Protein AF-A0A354YUM5-F1 (afdb_monomer_lite)

Structure (mmCIF, N/CA/C/O backbone):
data_AF-A0A354YUM5-F1
#
_entry.id   AF-A0A354YUM5-F1
#
loop_
_atom_site.group_PDB
_atom_site.id
_atom_site.type_symbol
_atom_site.label_atom_id
_atom_site.label_alt_id
_atom_site.label_comp_id
_atom_site.label_asym_id
_atom_site.label_entity_id
_atom_site.label_seq_id
_atom_site.pdbx_PDB_ins_code
_atom_site.Cartn_x
_atom_site.Cartn_y
_atom_site.Cartn_z
_atom_site.occupancy
_atom_site.B_iso_or_equiv
_atom_site.auth_seq_id
_atom_site.auth_comp_id
_atom_site.auth_asym_id
_atom_site.auth_atom_id
_atom_site.pdbx_PDB_model_num
ATOM 1 N N . GLN A 1 1 ? -15.703 -9.586 17.840 1.00 86.19 1 GLN A N 1
ATOM 2 C CA . GLN A 1 1 ? -15.794 -9.652 16.377 1.00 86.19 1 GLN A CA 1
ATOM 3 C C . GLN A 1 1 ? -14.440 -9.933 15.735 1.00 86.19 1 GLN A C 1
ATOM 5 O O .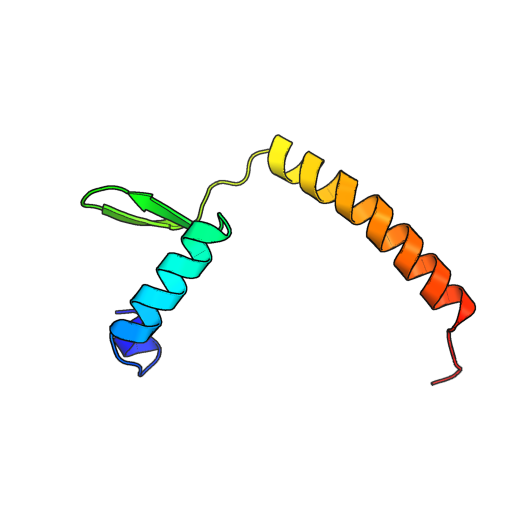 GLN A 1 1 ? -14.095 -11.095 15.744 1.00 86.19 1 GLN A O 1
ATOM 10 N N . LEU A 1 2 ? -13.605 -8.969 15.314 1.00 92.75 2 LEU A N 1
ATOM 11 C CA . LEU A 1 2 ? -12.401 -9.301 14.513 1.00 92.75 2 LEU A CA 1
ATOM 12 C C . LEU A 1 2 ? -11.426 -10.311 15.163 1.00 92.75 2 LEU A C 1
ATOM 14 O O . LEU A 1 2 ? -10.939 -11.219 14.506 1.00 92.75 2 LEU A O 1
ATOM 18 N N . ALA A 1 3 ? -11.170 -10.190 16.470 1.00 95.25 3 ALA A N 1
ATOM 19 C CA . ALA A 1 3 ? -10.332 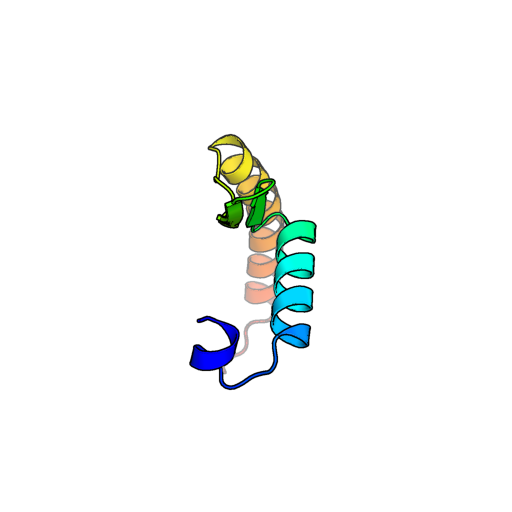-11.147 17.206 1.00 95.25 3 ALA A CA 1
ATOM 20 C C . ALA A 1 3 ? -10.910 -12.578 17.191 1.00 95.25 3 ALA A C 1
ATOM 22 O O . ALA A 1 3 ? -10.177 -13.550 17.089 1.00 95.25 3 ALA A O 1
ATOM 23 N N . GLU A 1 4 ? -12.232 -12.690 17.269 1.00 96.12 4 GLU A N 1
ATOM 24 C CA . GLU A 1 4 ? -12.962 -13.958 17.265 1.00 96.12 4 GLU A CA 1
ATOM 25 C C . GLU A 1 4 ? -13.016 -14.561 15.857 1.00 96.12 4 GLU A C 1
ATOM 27 O O . GLU A 1 4 ? -12.707 -15.734 15.693 1.00 96.12 4 GLU A O 1
ATOM 32 N N . GLU A 1 5 ? -13.300 -13.742 14.839 1.00 96.94 5 GLU A N 1
ATOM 33 C CA . GLU A 1 5 ? -13.309 -14.143 13.424 1.00 96.94 5 GLU A CA 1
ATOM 34 C C . GLU A 1 5 ? -11.941 -14.650 12.953 1.00 96.94 5 GLU A C 1
ATOM 36 O O . GLU A 1 5 ? -11.863 -15.608 12.190 1.00 96.94 5 GLU A O 1
ATOM 41 N N . LEU A 1 6 ? -10.857 -14.033 13.432 1.00 96.44 6 LEU A N 1
ATOM 42 C CA . LEU A 1 6 ? -9.487 -14.427 13.099 1.00 96.44 6 LEU A CA 1
ATOM 43 C C . LEU A 1 6 ? -8.893 -15.462 14.069 1.00 96.44 6 LEU A C 1
ATOM 45 O O . LEU A 1 6 ? -7.752 -15.875 13.880 1.00 96.44 6 LEU A O 1
ATOM 49 N N . GLY A 1 7 ? -9.622 -15.876 15.112 1.00 96.94 7 GLY A N 1
ATOM 50 C CA . GLY A 1 7 ? -9.145 -16.865 16.087 1.00 96.94 7 GLY A CA 1
ATOM 51 C C . GLY A 1 7 ? -7.929 -16.415 16.909 1.00 96.94 7 GLY A C 1
ATOM 52 O O . GLY A 1 7 ? -7.116 -17.241 17.319 1.00 96.94 7 GLY A O 1
ATOM 53 N N . VAL A 1 8 ? -7.780 -15.109 17.153 1.00 96.94 8 VAL A N 1
ATOM 54 C CA . VAL A 1 8 ? -6.642 -14.512 17.873 1.00 96.94 8 VAL A CA 1
ATOM 55 C C . VAL A 1 8 ? -7.086 -13.713 19.100 1.00 96.94 8 VAL A C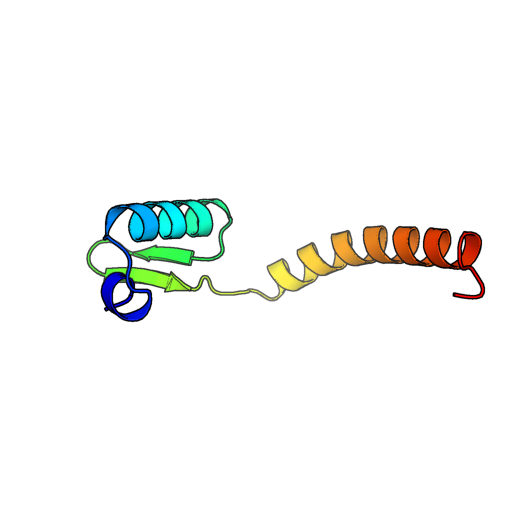 1
ATOM 57 O O . VAL A 1 8 ? -8.256 -13.393 19.297 1.00 96.94 8 VAL A O 1
ATOM 60 N N . SER A 1 9 ? -6.135 -13.348 19.964 1.00 97.19 9 SER A N 1
ATOM 61 C CA . SER A 1 9 ? -6.425 -12.470 21.103 1.00 97.19 9 SER A CA 1
ATOM 62 C C . SER A 1 9 ? -6.602 -11.003 20.675 1.00 97.19 9 SER A C 1
ATOM 64 O O . SER A 1 9 ? -6.311 -10.605 19.548 1.00 97.19 9 SER A O 1
ATOM 66 N N . ARG A 1 10 ? -7.065 -10.145 21.592 1.00 95.56 10 ARG A N 1
ATOM 67 C CA . ARG A 1 10 ? -7.280 -8.712 21.305 1.00 95.56 10 ARG A CA 1
ATOM 68 C C . ARG A 1 10 ? -5.984 -7.909 21.131 1.00 95.56 10 ARG A C 1
ATOM 70 O O . ARG A 1 10 ? -6.015 -6.841 20.527 1.00 95.56 10 ARG A O 1
ATOM 77 N N . THR A 1 11 ? -4.867 -8.378 21.686 1.00 97.38 11 THR A N 1
ATOM 78 C CA . THR A 1 11 ? -3.568 -7.689 21.614 1.00 97.38 11 THR A CA 1
ATOM 79 C C . THR A 1 11 ? -3.037 -7.554 20.179 1.00 97.38 11 THR A C 1
ATOM 81 O O . THR A 1 11 ? -2.847 -6.410 19.769 1.00 97.38 11 THR A O 1
ATOM 84 N N . PRO A 1 12 ? -2.887 -8.633 19.381 1.00 96.75 12 PRO A N 1
ATOM 85 C CA . PRO A 1 12 ? -2.409 -8.526 18.000 1.00 96.75 12 PRO A CA 1
ATOM 86 C C . PRO A 1 12 ? -3.358 -7.713 17.114 1.00 96.75 12 PRO A C 1
ATOM 88 O O . PRO A 1 12 ? -2.906 -6.961 16.259 1.00 96.75 12 PRO A O 1
ATOM 91 N N . ILE A 1 13 ? -4.671 -7.773 17.366 1.00 96.25 13 ILE A N 1
ATOM 92 C CA . ILE A 1 13 ? -5.640 -6.921 16.662 1.00 96.25 13 ILE A CA 1
ATOM 93 C C . ILE A 1 13 ? -5.357 -5.438 16.913 1.00 96.25 13 ILE A C 1
ATOM 95 O O . ILE A 1 13 ? -5.330 -4.642 15.980 1.00 96.25 13 ILE A O 1
ATOM 99 N N . ARG A 1 14 ? -5.119 -5.050 18.170 1.00 94.12 14 ARG A N 1
ATOM 100 C CA . ARG A 1 14 ? -4.819 -3.655 18.517 1.00 94.12 14 ARG A CA 1
ATOM 101 C C . ARG A 1 14 ? -3.502 -3.181 17.899 1.00 94.12 14 ARG A C 1
ATOM 103 O O . ARG A 1 14 ? -3.416 -2.026 17.497 1.00 94.12 14 ARG A O 1
ATOM 110 N N . GLU A 1 15 ? -2.491 -4.041 17.844 1.00 96.62 15 GLU A N 1
ATOM 111 C CA . GLU A 1 15 ? -1.204 -3.728 17.212 1.00 96.62 15 GLU A CA 1
ATOM 112 C C . GLU A 1 15 ? -1.341 -3.559 15.697 1.00 96.62 15 GLU A C 1
ATOM 114 O O . GLU A 1 15 ? -0.838 -2.577 15.154 1.00 96.62 15 GLU A O 1
ATOM 119 N N . ALA A 1 16 ? -2.094 -4.441 15.035 1.00 96.12 16 ALA A N 1
ATOM 120 C CA . ALA A 1 16 ? -2.386 -4.328 13.609 1.00 96.12 16 ALA A CA 1
ATOM 121 C C . ALA A 1 16 ? -3.142 -3.033 13.283 1.00 96.12 16 ALA A C 1
ATOM 123 O O . ALA A 1 16 ? -2.746 -2.311 12.374 1.00 96.12 16 ALA A O 1
ATOM 124 N N . LEU A 1 17 ? -4.174 -2.687 14.064 1.00 95.69 17 LEU A N 1
ATOM 125 C CA . LEU A 1 17 ? -4.909 -1.431 13.880 1.00 95.69 17 LEU A CA 1
ATOM 126 C C . LEU A 1 17 ? -3.999 -0.209 14.064 1.00 95.69 17 LEU A C 1
ATOM 128 O O . LEU A 1 17 ? -4.034 0.697 13.242 1.00 95.69 17 LEU A O 1
ATOM 132 N N . ARG A 1 18 ? -3.124 -0.197 15.078 1.00 95.38 18 ARG A N 1
ATOM 133 C CA . ARG A 1 18 ? -2.144 0.892 15.244 1.00 95.38 18 ARG A CA 1
ATOM 134 C C . ARG A 1 18 ? -1.186 1.002 14.062 1.00 95.38 18 ARG A C 1
ATOM 136 O O . ARG A 1 18 ? -0.849 2.109 13.664 1.00 95.38 18 ARG A O 1
ATOM 143 N N . LYS A 1 19 ? -0.735 -0.126 13.510 1.00 97.69 19 LYS A N 1
ATOM 144 C CA . LYS A 1 19 ? 0.149 -0.129 12.341 1.00 97.69 19 LYS A CA 1
ATOM 145 C C . LYS A 1 19 ? -0.565 0.418 11.101 1.00 97.69 19 LYS A C 1
ATOM 147 O O . LYS A 1 19 ? -0.014 1.277 10.429 1.00 97.69 19 LYS A O 1
ATOM 152 N N . LEU A 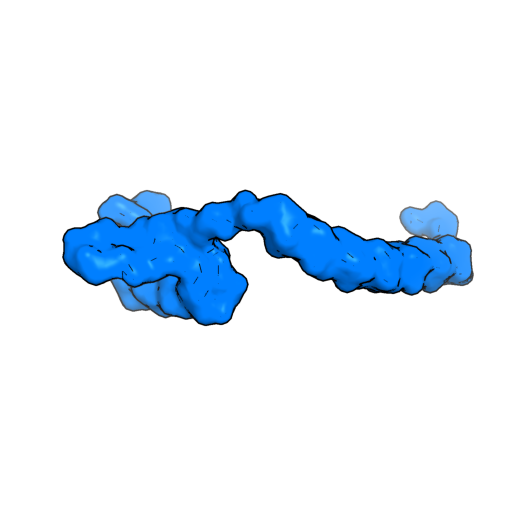1 20 ? -1.805 -0.006 10.863 1.00 97.44 20 LEU A N 1
ATOM 153 C CA . LEU A 1 20 ? -2.633 0.510 9.770 1.00 97.44 20 LEU A CA 1
ATOM 154 C C . LEU A 1 20 ? -2.935 2.007 9.921 1.00 97.44 20 LEU A C 1
ATOM 156 O O . LEU A 1 20 ? -2.989 2.715 8.923 1.00 97.44 20 LEU A O 1
ATOM 160 N N . GLU A 1 21 ? -3.117 2.497 11.150 1.00 96.12 21 GLU A N 1
ATOM 161 C CA . GLU A 1 21 ? -3.291 3.928 11.423 1.00 96.12 21 GLU A CA 1
ATOM 162 C C . GLU A 1 21 ? -2.012 4.714 11.105 1.00 96.12 21 GLU A C 1
ATOM 164 O O . GLU A 1 21 ? -2.075 5.747 10.444 1.00 96.12 21 GLU A O 1
ATOM 169 N N . LEU A 1 22 ? -0.844 4.205 11.514 1.00 96.94 22 LEU A N 1
ATOM 170 C CA . LEU A 1 22 ? 0.455 4.814 11.199 1.00 96.94 22 LEU A CA 1
ATOM 171 C C . LEU A 1 22 ? 0.745 4.847 9.693 1.00 96.94 22 LEU A C 1
ATOM 173 O O . LEU A 1 22 ? 1.368 5.788 9.212 1.00 96.94 22 LEU A O 1
ATOM 177 N N . GLU A 1 23 ? 0.298 3.828 8.963 1.00 95.50 23 GLU A N 1
ATOM 178 C CA . GLU A 1 23 ? 0.414 3.743 7.503 1.00 95.50 23 GLU A CA 1
ATOM 179 C C . GLU A 1 23 ? -0.674 4.552 6.769 1.00 95.50 23 GLU A C 1
ATOM 181 O O . GLU A 1 23 ? -0.626 4.671 5.548 1.00 95.50 23 GLU A O 1
ATOM 186 N N . GLY A 1 24 ? -1.642 5.131 7.490 1.00 94.19 24 GLY A N 1
ATOM 187 C CA . GLY A 1 24 ? -2.713 5.954 6.922 1.00 94.19 24 GLY A CA 1
ATOM 188 C C . GLY A 1 24 ? -3.859 5.168 6.277 1.00 94.19 24 GLY A C 1
ATOM 189 O O . GLY A 1 24 ? -4.729 5.767 5.656 1.00 94.19 24 GLY A O 1
ATOM 190 N N . PHE A 1 25 ? -3.904 3.841 6.433 1.00 96.25 25 PHE A N 1
ATOM 191 C CA . PHE A 1 25 ? -4.974 2.998 5.883 1.00 96.25 25 PHE A CA 1
ATOM 192 C C . PHE A 1 25 ? -6.277 3.070 6.681 1.00 96.25 25 PHE A C 1
ATOM 194 O O . PHE A 1 25 ? -7.352 2.761 6.160 1.00 96.25 25 PHE A O 1
ATOM 201 N N . ILE A 1 26 ? -6.195 3.463 7.952 1.00 97.19 26 ILE A N 1
ATOM 202 C CA . ILE A 1 26 ? -7.359 3.689 8.805 1.00 97.19 26 ILE A CA 1
ATOM 203 C C . ILE A 1 26 ? -7.224 4.998 9.579 1.00 97.19 26 ILE A C 1
ATOM 205 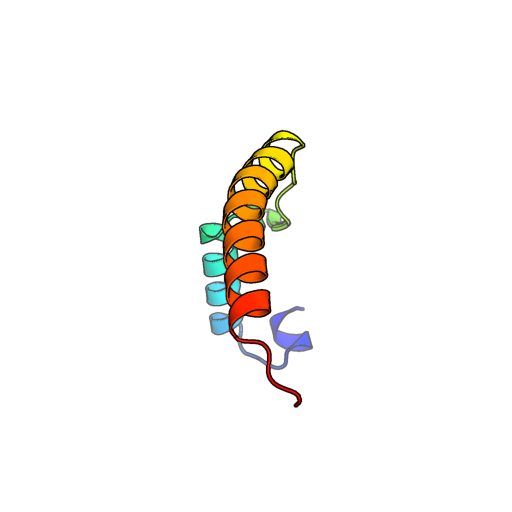O O . ILE A 1 26 ? -6.124 5.497 9.802 1.00 97.19 26 ILE A O 1
ATOM 209 N N . VAL A 1 27 ? -8.353 5.500 10.068 1.00 96.75 27 VAL A N 1
ATOM 210 C CA . VAL A 1 27 ? -8.437 6.623 11.002 1.00 96.75 27 VAL A CA 1
ATOM 211 C C . VAL A 1 27 ? -9.134 6.190 12.290 1.00 96.75 27 VAL A C 1
ATOM 213 O O . VAL A 1 27 ? -10.175 5.524 12.266 1.00 96.75 27 VAL A O 1
ATOM 216 N N . MET A 1 28 ? -8.576 6.575 13.439 1.00 95.00 28 MET A N 1
ATOM 217 C CA . MET A 1 28 ? -9.211 6.345 14.736 1.00 95.00 28 MET A CA 1
ATOM 218 C C . MET A 1 28 ? -10.122 7.514 15.094 1.00 95.00 28 MET A C 1
ATOM 220 O O . MET A 1 28 ? -9.680 8.627 15.377 1.00 95.00 28 MET A O 1
ATOM 224 N N . VAL A 1 29 ? -11.425 7.251 15.138 1.00 95.25 29 VAL A N 1
ATOM 225 C CA . VAL A 1 29 ? -12.428 8.252 15.494 1.00 95.25 29 VAL A CA 1
ATOM 226 C C . VAL A 1 29 ? -12.759 8.136 16.988 1.00 95.25 29 VAL A C 1
ATOM 228 O O . VAL A 1 29 ? -13.215 7.076 17.444 1.00 95.25 29 VAL A O 1
ATOM 231 N N . PRO A 1 30 ? -12.582 9.211 17.786 1.00 94.12 30 PRO A N 1
ATOM 232 C CA . PRO A 1 30 ? -12.843 9.180 19.221 1.00 94.12 30 PRO A CA 1
ATOM 233 C C . PRO A 1 30 ? -14.250 8.674 19.546 1.00 94.12 30 PRO A C 1
ATOM 235 O O . PRO A 1 30 ? -15.243 9.196 19.038 1.00 94.12 30 PRO A O 1
ATOM 238 N N . ARG A 1 31 ? -14.334 7.669 20.430 1.00 94.44 31 ARG A N 1
ATOM 239 C CA . ARG A 1 31 ? -15.583 6.998 20.854 1.00 94.44 31 ARG A CA 1
ATOM 240 C C . ARG A 1 31 ? -16.340 6.248 19.744 1.00 94.44 31 ARG A C 1
ATOM 242 O O . ARG A 1 31 ? -17.424 5.746 20.018 1.00 94.44 31 ARG A O 1
ATOM 249 N N . LYS A 1 32 ? -15.788 6.145 18.529 1.00 93.56 32 LYS A N 1
ATOM 250 C CA . LYS A 1 32 ? -16.390 5.396 17.411 1.00 93.56 32 LYS A CA 1
ATOM 251 C C . LYS A 1 32 ? -15.513 4.252 16.887 1.00 93.56 32 LYS A C 1
ATOM 253 O O . LYS A 1 32 ? -16.045 3.329 16.288 1.00 93.56 32 LYS A O 1
ATOM 258 N N . GLY A 1 33 ? -14.210 4.264 17.171 1.00 92.19 33 GLY A N 1
ATOM 259 C CA . GLY A 1 33 ? -13.293 3.177 16.807 1.00 92.19 33 GLY A CA 1
ATOM 260 C C . GLY A 1 33 ? -12.546 3.436 15.497 1.00 92.19 33 GLY A C 1
ATOM 261 O O . GLY A 1 33 ? -12.343 4.588 15.126 1.00 92.19 33 GLY A O 1
ATOM 262 N N . ALA A 1 34 ? -12.101 2.364 14.842 1.00 94.81 34 ALA A N 1
ATOM 263 C CA . ALA A 1 34 ? -11.336 2.402 13.596 1.00 94.81 34 ALA A CA 1
ATOM 264 C C . ALA A 1 34 ? -12.254 2.472 12.367 1.00 94.81 34 ALA A C 1
ATOM 266 O O . ALA A 1 34 ? -13.218 1.711 12.282 1.00 94.81 34 ALA A O 1
ATOM 267 N N . TYR A 1 35 ? -11.914 3.327 11.404 1.00 96.62 35 TYR A N 1
ATOM 268 C CA . TYR A 1 35 ? -12.576 3.440 10.100 1.00 96.62 35 TYR A CA 1
ATOM 269 C C . TYR A 1 35 ? -11.537 3.378 8.987 1.00 96.62 35 TYR A C 1
ATOM 271 O O . TYR A 1 35 ? -10.429 3.864 9.175 1.00 96.62 35 TYR A O 1
ATOM 279 N N . VAL A 1 36 ? -11.886 2.811 7.834 1.00 96.88 36 VAL A N 1
ATOM 280 C CA . VAL A 1 36 ? -11.024 2.865 6.642 1.00 96.88 36 VAL A CA 1
ATOM 281 C C . VAL A 1 36 ? -10.838 4.326 6.230 1.00 96.88 36 VAL A C 1
ATOM 283 O O . VAL A 1 36 ? -11.798 5.096 6.275 1.00 96.88 36 VAL A O 1
ATOM 286 N N . ALA A 1 37 ? -9.609 4.709 5.893 1.00 96.19 37 ALA A N 1
ATOM 287 C CA . ALA A 1 37 ? -9.319 6.057 5.426 1.00 96.19 37 ALA A CA 1
ATOM 288 C C . ALA A 1 37 ? -9.952 6.307 4.047 1.00 96.19 37 ALA A C 1
ATOM 290 O O . ALA A 1 37 ? -9.959 5.424 3.187 1.00 96.19 37 ALA A O 1
ATOM 291 N N . ASP A 1 38 ? -10.469 7.516 3.835 1.00 95.50 38 ASP A N 1
ATOM 292 C CA . ASP A 1 38 ? -10.925 7.947 2.515 1.00 95.50 38 ASP A CA 1
ATOM 293 C C . ASP A 1 38 ? -9.727 8.178 1.584 1.00 95.50 38 ASP A C 1
ATOM 295 O O . ASP A 1 38 ? -8.660 8.607 2.020 1.00 95.50 38 ASP A O 1
ATOM 299 N N . ILE A 1 39 ? -9.923 7.928 0.289 1.00 94.62 39 ILE A N 1
ATOM 300 C CA . ILE A 1 39 ? -8.921 8.180 -0.752 1.00 94.62 39 ILE A CA 1
ATOM 301 C C . ILE A 1 39 ? -9.386 9.371 -1.585 1.00 94.62 39 ILE A C 1
ATOM 303 O O . ILE A 1 39 ? -10.426 9.310 -2.248 1.00 94.62 39 ILE A O 1
ATOM 307 N N . SER A 1 40 ? -8.616 10.457 -1.574 1.00 95.38 40 SER A N 1
ATOM 308 C CA . SER A 1 40 ? -8.886 11.624 -2.411 1.00 95.38 40 SER A CA 1
ATOM 309 C C . SER A 1 40 ? -8.267 11.480 -3.804 1.00 95.38 40 SER A C 1
ATOM 311 O O . SER A 1 40 ? -7.323 10.722 -4.025 1.00 95.38 40 SER A O 1
ATOM 313 N N . LEU A 1 41 ? -8.752 12.276 -4.763 1.00 97.62 41 LEU A N 1
ATOM 314 C CA . LEU A 1 41 ? -8.139 12.351 -6.097 1.00 97.62 41 LEU A CA 1
ATOM 315 C C . LEU A 1 41 ? -6.676 12.813 -6.048 1.00 97.62 41 LEU A C 1
ATOM 317 O O . LEU A 1 41 ? -5.887 12.422 -6.905 1.00 97.62 41 LEU A O 1
ATOM 321 N N . LYS A 1 42 ? -6.312 13.625 -5.048 1.00 96.94 42 LYS A N 1
ATOM 322 C CA . LYS A 1 42 ? -4.930 14.051 -4.837 1.00 96.94 42 LYS A CA 1
ATOM 323 C C . LYS A 1 42 ? -4.060 12.875 -4.395 1.00 96.94 42 LYS A C 1
ATOM 325 O O . LYS A 1 42 ? -2.994 12.694 -4.961 1.00 96.94 42 LYS A O 1
ATOM 330 N N . ASP A 1 43 ? -4.538 12.047 -3.465 1.00 94.62 43 ASP A N 1
ATOM 331 C CA . ASP A 1 43 ? -3.793 10.863 -3.009 1.00 94.62 43 ASP A CA 1
ATOM 332 C C . ASP A 1 43 ? -3.536 9.895 -4.167 1.00 94.62 43 ASP A C 1
ATOM 334 O O . ASP A 1 43 ? -2.440 9.359 -4.310 1.00 94.62 43 ASP A O 1
ATOM 338 N N . VAL A 1 44 ? -4.532 9.718 -5.045 1.00 96.88 44 VAL A N 1
ATOM 339 C CA . VAL A 1 44 ? -4.369 8.931 -6.274 1.00 96.88 44 VAL A CA 1
ATOM 340 C C . VAL A 1 44 ? -3.283 9.538 -7.160 1.00 96.88 44 VAL A C 1
ATOM 342 O O . VAL A 1 44 ? -2.385 8.818 -7.584 1.00 96.88 44 VAL A O 1
ATOM 345 N N . ALA A 1 45 ? -3.330 10.844 -7.428 1.00 98.00 45 ALA A N 1
ATOM 346 C CA . ALA A 1 45 ? -2.323 11.504 -8.257 1.00 98.00 45 ALA A CA 1
ATOM 347 C C . ALA A 1 45 ? -0.904 11.353 -7.677 1.00 98.00 45 ALA A C 1
ATOM 349 O O . ALA A 1 45 ? -0.002 10.925 -8.397 1.00 98.00 45 ALA A O 1
ATOM 350 N N . ASP A 1 46 ? -0.738 11.604 -6.376 1.00 96.56 46 ASP A N 1
ATOM 351 C CA . ASP A 1 46 ? 0.545 11.507 -5.671 1.00 96.56 46 ASP A CA 1
ATOM 352 C C . ASP A 1 46 ? 1.105 10.064 -5.727 1.00 96.56 46 ASP A C 1
ATOM 354 O O . ASP A 1 46 ? 2.290 9.846 -5.992 1.00 96.56 46 ASP A O 1
ATOM 358 N N . VAL A 1 47 ? 0.251 9.044 -5.548 1.00 96.50 47 VAL A N 1
ATOM 359 C CA . VAL A 1 47 ? 0.651 7.628 -5.666 1.00 96.50 47 VAL A CA 1
ATOM 360 C C . VAL A 1 47 ? 1.064 7.276 -7.095 1.00 96.50 47 VAL A C 1
ATOM 362 O O . VAL A 1 47 ? 2.061 6.577 -7.292 1.00 96.50 47 VAL A O 1
ATOM 365 N N . PHE A 1 48 ? 0.312 7.731 -8.099 1.00 97.94 48 PHE A N 1
ATOM 366 C CA . PHE A 1 48 ? 0.615 7.444 -9.501 1.00 97.94 48 PHE A CA 1
ATOM 367 C C . PHE A 1 48 ? 1.895 8.132 -9.979 1.00 97.94 48 PHE A C 1
ATOM 369 O O . PHE A 1 48 ? 2.609 7.543 -10.786 1.00 97.94 48 PHE A O 1
ATOM 376 N N . GLU A 1 49 ? 2.229 9.314 -9.461 1.00 98.31 49 GLU A N 1
ATOM 377 C CA . GLU A 1 49 ? 3.497 9.989 -9.761 1.00 98.31 49 GLU A CA 1
ATOM 378 C C . GLU A 1 49 ? 4.700 9.125 -9.353 1.00 98.31 49 GLU A C 1
ATOM 380 O O . GLU A 1 49 ? 5.589 8.852 -10.164 1.00 98.31 49 GLU A O 1
ATOM 385 N N . ILE A 1 50 ? 4.687 8.606 -8.122 1.00 98.19 50 ILE A N 1
ATOM 386 C CA . ILE A 1 50 ? 5.756 7.735 -7.615 1.00 98.19 50 ILE A CA 1
ATOM 387 C C . ILE A 1 50 ? 5.768 6.403 -8.370 1.00 98.19 50 ILE A C 1
ATOM 389 O O . ILE A 1 50 ? 6.826 5.926 -8.793 1.00 98.19 50 ILE A O 1
ATOM 393 N N . ARG A 1 51 ? 4.591 5.793 -8.560 1.00 98.44 51 ARG A N 1
ATOM 394 C CA . ARG A 1 51 ? 4.476 4.513 -9.265 1.00 98.44 51 ARG A CA 1
ATOM 395 C C . ARG A 1 51 ? 4.957 4.608 -10.700 1.00 98.44 51 ARG A C 1
ATOM 397 O O . ARG A 1 51 ? 5.669 3.711 -11.118 1.00 98.44 51 ARG A O 1
ATOM 404 N N . ALA A 1 52 ? 4.648 5.676 -11.429 1.00 98.50 52 ALA A N 1
ATOM 405 C CA . ALA A 1 52 ? 5.098 5.836 -12.808 1.00 98.50 52 ALA A CA 1
ATOM 406 C C . ALA A 1 52 ? 6.632 5.774 -12.918 1.00 98.50 52 ALA A C 1
ATOM 408 O O . ALA A 1 52 ? 7.158 5.082 -13.788 1.00 98.50 52 ALA A O 1
ATOM 409 N N . ALA A 1 53 ? 7.354 6.430 -12.002 1.00 98.31 53 ALA A N 1
ATOM 410 C CA . ALA A 1 53 ? 8.814 6.383 -11.971 1.00 98.31 53 ALA A CA 1
ATOM 411 C C . ALA A 1 53 ? 9.348 4.980 -11.629 1.00 98.31 53 ALA A C 1
ATOM 413 O O . ALA A 1 53 ? 10.256 4.476 -12.295 1.00 98.31 53 ALA A O 1
ATOM 414 N N . LEU A 1 54 ? 8.773 4.335 -10.607 1.00 98.69 54 LEU A N 1
ATOM 415 C CA . LEU A 1 54 ? 9.187 2.997 -10.177 1.00 98.69 54 LEU A CA 1
ATOM 416 C C . LEU A 1 54 ? 8.867 1.925 -11.222 1.00 98.69 54 LEU A C 1
ATOM 418 O O . LEU A 1 54 ? 9.704 1.070 -11.495 1.00 98.69 54 LEU A O 1
ATOM 422 N N . GLU A 1 55 ? 7.678 1.976 -11.816 1.00 98.56 55 GLU A N 1
ATOM 423 C CA . GLU A 1 55 ? 7.217 1.027 -12.826 1.00 98.56 55 GLU A CA 1
ATOM 424 C C . GLU A 1 55 ? 8.011 1.168 -14.122 1.00 98.56 55 GLU A C 1
ATOM 426 O O . GLU A 1 55 ? 8.401 0.152 -14.688 1.00 98.56 55 GLU A O 1
ATOM 431 N N . ALA A 1 56 ? 8.332 2.391 -14.559 1.00 98.44 56 ALA A N 1
ATOM 432 C CA . ALA A 1 56 ? 9.185 2.596 -15.728 1.00 98.44 56 ALA A CA 1
ATOM 433 C C . ALA A 1 56 ? 10.585 1.991 -15.526 1.00 98.44 56 ALA A C 1
ATOM 435 O O . ALA A 1 56 ? 11.082 1.274 -16.397 1.00 98.44 56 ALA A O 1
ATOM 436 N N . LEU A 1 57 ? 11.200 2.227 -14.360 1.00 98.56 57 LEU A N 1
ATOM 437 C CA . LEU A 1 57 ? 12.492 1.633 -14.014 1.00 98.56 57 LEU A CA 1
ATOM 438 C C . LEU A 1 57 ? 12.403 0.104 -13.942 1.00 98.56 57 LEU A C 1
ATOM 440 O O . LEU A 1 57 ? 13.234 -0.592 -14.523 1.00 98.56 57 LEU A O 1
ATOM 444 N N . ALA A 1 58 ? 11.397 -0.419 -13.240 1.00 98.56 58 ALA A N 1
ATOM 445 C CA . ALA A 1 58 ? 11.202 -1.853 -13.081 1.00 98.56 58 ALA A CA 1
ATOM 446 C C . ALA A 1 58 ? 10.975 -2.543 -14.431 1.00 98.56 58 ALA A C 1
ATOM 448 O O . ALA A 1 58 ? 11.600 -3.566 -14.697 1.00 98.56 58 ALA A O 1
ATOM 449 N N . ALA A 1 59 ? 10.142 -1.965 -15.299 1.00 98.56 59 ALA A N 1
ATOM 450 C CA . ALA A 1 59 ? 9.873 -2.486 -16.634 1.00 98.56 59 ALA A CA 1
ATOM 451 C C . ALA A 1 59 ? 11.129 -2.482 -17.516 1.00 98.56 59 ALA A C 1
ATOM 453 O O . ALA A 1 59 ? 11.400 -3.479 -18.182 1.00 98.56 59 ALA A O 1
ATOM 454 N N . GLY A 1 60 ? 11.926 -1.406 -17.484 1.00 98.56 60 GLY A N 1
ATOM 455 C CA . GLY A 1 60 ? 13.198 -1.339 -18.210 1.00 98.56 60 GLY A CA 1
ATOM 456 C C . GLY A 1 60 ? 14.179 -2.421 -17.756 1.00 98.56 60 GLY A C 1
ATOM 457 O O . GLY A 1 60 ? 14.668 -3.201 -18.570 1.00 98.56 60 GLY A O 1
ATOM 458 N N . LEU A 1 61 ? 14.392 -2.539 -16.442 1.00 98.62 61 LEU A N 1
ATOM 459 C CA . LEU A 1 61 ? 15.262 -3.572 -15.873 1.00 98.62 61 LEU A CA 1
ATOM 460 C C . LEU A 1 61 ? 14.753 -4.989 -16.156 1.00 98.62 61 LEU A C 1
ATOM 462 O O . LEU A 1 61 ? 15.558 -5.894 -16.362 1.00 98.62 61 LEU A O 1
ATOM 466 N N . ALA A 1 62 ? 13.436 -5.198 -16.150 1.00 98.31 62 ALA A N 1
ATOM 467 C CA . ALA A 1 62 ? 12.841 -6.485 -16.484 1.00 98.31 62 ALA A CA 1
ATOM 468 C C . ALA A 1 62 ? 13.090 -6.843 -17.954 1.00 98.31 62 ALA A C 1
ATOM 470 O O . ALA A 1 62 ? 13.517 -7.957 -18.231 1.00 98.31 62 ALA A O 1
ATOM 471 N N . ALA A 1 63 ? 12.902 -5.899 -18.880 1.00 98.19 63 ALA A N 1
ATOM 472 C CA . ALA A 1 63 ? 13.163 -6.116 -20.302 1.00 98.19 63 ALA A CA 1
ATOM 473 C C . ALA A 1 63 ? 14.638 -6.451 -20.592 1.00 98.19 63 ALA A C 1
ATOM 475 O O . ALA A 1 63 ? 14.918 -7.280 -21.451 1.00 98.19 63 ALA A O 1
ATOM 476 N N . GLU A 1 64 ? 15.578 -5.849 -19.860 1.00 98.12 64 GLU A N 1
ATOM 477 C CA . GLU A 1 64 ? 17.013 -6.147 -19.987 1.00 98.12 64 GLU A CA 1
ATOM 478 C C . GLU A 1 64 ? 17.409 -7.521 -19.427 1.00 98.12 64 GLU A C 1
ATOM 480 O O . GLU A 1 64 ? 18.401 -8.103 -19.865 1.00 98.12 64 GLU A O 1
ATOM 485 N N . ARG A 1 65 ? 16.682 -8.015 -18.420 1.00 97.88 65 ARG A N 1
ATOM 486 C CA . ARG A 1 65 ? 17.058 -9.202 -17.631 1.00 97.88 65 ARG A CA 1
ATOM 487 C C . ARG A 1 65 ? 16.192 -10.423 -17.898 1.00 97.88 65 ARG A C 1
ATOM 489 O O . ARG A 1 65 ? 16.429 -11.454 -17.275 1.00 97.88 65 ARG A O 1
ATOM 496 N N . ILE A 1 66 ? 15.177 -10.294 -18.747 1.00 97.62 66 ILE A N 1
ATOM 497 C CA . ILE A 1 66 ? 14.246 -11.378 -19.032 1.00 97.62 66 ILE A CA 1
ATOM 498 C C . ILE A 1 66 ? 15.003 -12.599 -19.569 1.00 97.62 66 ILE A C 1
ATOM 500 O O . ILE A 1 66 ? 15.875 -12.484 -20.432 1.00 97.62 66 ILE A O 1
ATOM 504 N N . THR A 1 67 ? 14.682 -13.760 -19.009 1.00 96.62 67 THR A N 1
ATOM 505 C CA . THR A 1 67 ? 15.175 -15.072 -19.429 1.00 96.62 67 THR A CA 1
ATOM 506 C C . THR A 1 67 ? 14.052 -15.848 -20.112 1.00 96.62 67 THR A C 1
ATOM 508 O O . THR A 1 67 ? 12.897 -15.441 -20.052 1.00 96.62 67 THR A O 1
ATOM 511 N N . ASP A 1 68 ? 14.385 -16.958 -20.771 1.00 92.19 68 ASP A N 1
ATOM 512 C CA . ASP A 1 68 ? 13.395 -17.801 -21.461 1.00 92.19 68 ASP A CA 1
ATOM 513 C C . ASP A 1 68 ? 12.500 -18.624 -20.502 1.00 92.19 68 ASP A C 1
ATOM 515 O O . ASP A 1 68 ? 11.492 -19.181 -20.938 1.00 92.19 68 ASP A O 1
ATOM 519 N N . GLU A 1 69 ? 12.859 -18.704 -19.214 1.00 69.56 69 GLU A N 1
ATOM 520 C CA . GLU A 1 69 ? 11.979 -19.138 -18.109 1.00 69.56 69 GLU A CA 1
ATOM 521 C C . GLU A 1 69 ? 11.181 -17.958 -17.547 1.00 69.56 69 GLU A C 1
ATOM 523 O O . GLU A 1 69 ? 9.961 -18.139 -17.318 1.00 69.56 69 GLU A O 1
#

Foldseek 3Di:
DVCVVVVHDVVVVVVVQVVCVVVQQWDQDPPPGIDGHDDDPVNVVVVVVVCVVVVVVVVVVCVVPPDPD

pLDDT: mean 96.02, std 3.79, range [69.56, 98.69]

Organism: NCBI:txid863

InterPro domains:
  IPR000524 Transcription regulator HTH, GntR [PF00392] (1-36)
  IPR000524 Transcription regulator HTH, GntR [PS50949] (1-39)
  IPR008920 Transcription regulator FadR/GntR, C-terminal [G3DSA:1.20.120.530] (35-69)
  IPR036388 Winged helix-like DNA-binding domain superfamily [G3DSA:1.10.10.10] (1-34)
  IPR036390 Winged helix DNA-binding domain superfamily [SSF46785] (1-64)

Sequence (69 aa):
QLAE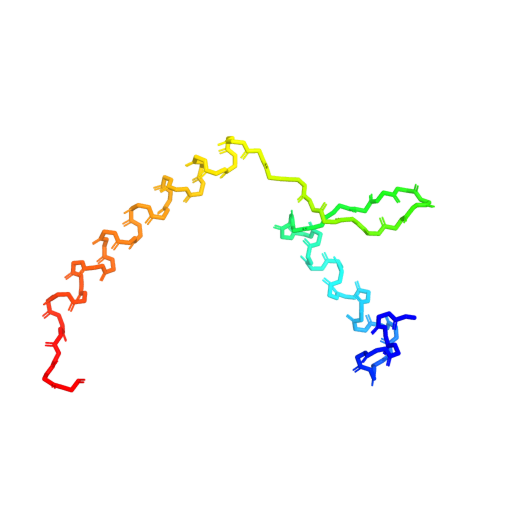ELGVSRTPIREALRKLELEGFIVMVPRKGAYVADISLKDVADVFEIRAALEALAAGLAAERITDE

Secondary structure (DSSP, 8-state):
-HHHHTT--HHHHHHHHHHHHHTTSEEEETTTEEEEPP--HHHHHHHHHHHHHHHHHHHHHHHHH----

Radius of gyration: 18.92 Å; chains: 1; bounding box: 33×33×43 Å